Protein AF-A0A1Q3GM73-F1 (afdb_monomer_lite)

pLDDT: mean 71.23, std 12.24, range [44.06, 86.5]

Radius of gyration: 16.65 Å; chains: 1; bounding box: 49×20×45 Å

Sequence (96 aa):
MMSVHAKVKVKKSMEVLNLLVGFELIIVGLLYLVKPDIASAASWSIFGCMYIVMDKYSVLENMSKNRKLVEDIKYGAAWLGFLISTAFLGYMTFTI

Secondary structure (DSSP, 8-state):
---HHHHHHHHHHHHHHHHHHHHHHHHHHHHHTTSS-HHHHHHHHHHHHHHHH----S--TT--SSHHHHHHHHHHHHHHHHHHHHHHHHHHHHH-

Foldseek 3Di:
DDDPVVVVVVLVVLLVVLLVQLVVLLVVLVVCVVPPPNVSSLVSNLSSLCSLQPDPPPDPPDDPDCVVVSVVSNVVSVVVNVVSVVVVVVVVVVVD

Structure (mmCIF, N/CA/C/O backbone):
data_AF-A0A1Q3GM73-F1
#
_entry.id   AF-A0A1Q3GM73-F1
#
loop_
_atom_site.group_PDB
_atom_site.id
_atom_site.type_symbol
_atom_site.label_atom_id
_atom_site.label_alt_id
_atom_site.label_comp_id
_atom_site.label_asym_id
_atom_site.label_entity_id
_atom_site.label_seq_id
_atom_site.pdbx_PDB_ins_code
_atom_site.Cartn_x
_atom_site.Cartn_y
_atom_site.Cartn_z
_atom_site.occupancy
_atom_site.B_iso_or_equiv
_atom_site.auth_seq_id
_atom_site.auth_comp_id
_atom_site.auth_asym_id
_atom_site.auth_atom_id
_atom_site.pdbx_PDB_model_num
ATOM 1 N N . MET A 1 1 ? -36.486 -0.303 11.501 1.00 45.25 1 MET A N 1
ATOM 2 C CA . MET A 1 1 ? -35.388 0.345 12.258 1.00 45.25 1 MET A CA 1
ATOM 3 C C . MET A 1 1 ? -34.433 -0.735 12.757 1.00 45.25 1 MET A C 1
ATOM 5 O O . MET A 1 1 ? -34.848 -1.556 13.558 1.00 45.25 1 MET A O 1
ATOM 9 N N . MET A 1 2 ? -33.197 -0.802 12.249 1.00 45.00 2 MET A N 1
ATOM 10 C CA . MET A 1 2 ? -32.199 -1.773 12.731 1.00 45.00 2 MET A CA 1
ATOM 11 C C . MET A 1 2 ? -31.590 -1.312 14.063 1.00 45.00 2 MET A C 1
ATOM 13 O O . MET A 1 2 ? -31.177 -0.158 14.181 1.00 45.00 2 MET A O 1
ATOM 17 N N . SER A 1 3 ? -31.522 -2.231 15.032 1.00 47.88 3 SER A N 1
ATOM 18 C CA . SER A 1 3 ? -30.890 -2.051 16.347 1.00 47.88 3 SER A CA 1
ATOM 19 C C . SER A 1 3 ? -29.479 -1.457 16.228 1.00 47.88 3 SER A C 1
ATOM 21 O O . SER A 1 3 ? -28.705 -1.830 15.345 1.00 47.88 3 SER A O 1
ATOM 23 N N . VAL A 1 4 ? -29.127 -0.542 17.137 1.00 57.31 4 VAL A N 1
ATOM 24 C CA . VAL A 1 4 ? -27.816 0.132 17.197 1.00 57.31 4 VAL A CA 1
ATOM 25 C C . VAL A 1 4 ? -26.663 -0.882 17.237 1.00 57.31 4 VAL A C 1
ATOM 27 O O . VAL A 1 4 ? -25.633 -0.666 16.601 1.00 57.31 4 VAL A O 1
ATOM 30 N N . HIS A 1 5 ? -26.862 -2.042 17.868 1.00 51.16 5 HIS A N 1
ATOM 31 C CA . HIS A 1 5 ? -25.880 -3.130 17.870 1.00 51.16 5 HIS A CA 1
ATOM 32 C C . HIS A 1 5 ? -25.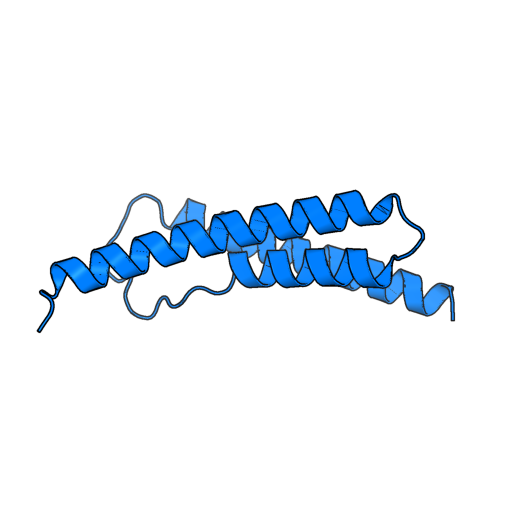649 -3.759 16.487 1.00 51.16 5 HIS A C 1
ATOM 34 O O . HIS A 1 5 ? -24.520 -4.133 16.169 1.00 51.16 5 HIS A O 1
ATOM 40 N N . ALA A 1 6 ? -26.668 -3.816 15.622 1.00 55.22 6 ALA A N 1
ATOM 41 C CA . ALA A 1 6 ? -26.509 -4.301 14.251 1.00 55.22 6 ALA A CA 1
ATOM 42 C C . ALA A 1 6 ? -25.679 -3.326 13.398 1.00 55.22 6 ALA A C 1
ATOM 44 O O . ALA A 1 6 ? -24.818 -3.761 12.637 1.00 55.22 6 ALA A O 1
ATOM 45 N N . LYS A 1 7 ? -25.854 -2.007 13.580 1.00 51.50 7 LYS A N 1
ATOM 46 C CA . LYS A 1 7 ? -25.050 -0.989 12.873 1.00 51.50 7 LYS A CA 1
ATOM 47 C C . LYS A 1 7 ? -23.560 -1.075 13.211 1.00 51.50 7 LYS A C 1
ATOM 49 O O . LYS A 1 7 ? -22.733 -0.896 12.324 1.00 51.50 7 LYS A O 1
ATOM 54 N N . VAL A 1 8 ? -23.215 -1.360 14.468 1.00 57.47 8 VAL A N 1
ATOM 55 C CA . VAL A 1 8 ? -21.814 -1.521 14.898 1.00 57.47 8 VAL A CA 1
ATOM 56 C C . VAL A 1 8 ? -21.202 -2.790 14.300 1.00 57.47 8 VAL A C 1
ATOM 58 O O . VAL A 1 8 ? -20.085 -2.754 13.789 1.00 57.47 8 VAL A O 1
ATOM 61 N N . LYS A 1 9 ? -21.950 -3.901 14.292 1.00 54.25 9 LYS A N 1
ATOM 62 C CA . LYS A 1 9 ? -21.476 -5.177 13.737 1.00 54.25 9 LYS A CA 1
ATOM 63 C C . LYS A 1 9 ? -21.239 -5.100 12.221 1.00 54.25 9 LYS A C 1
ATOM 65 O O . LYS A 1 9 ? -20.220 -5.587 11.748 1.00 54.25 9 LYS A O 1
ATOM 70 N N . VAL A 1 10 ? -22.128 -4.429 11.480 1.00 59.44 10 VAL A N 1
ATOM 71 C CA . VAL A 1 10 ? -21.997 -4.221 10.024 1.00 59.44 10 VAL A CA 1
ATOM 72 C C . VAL A 1 10 ? -20.802 -3.327 9.678 1.00 59.44 10 VAL A C 1
ATOM 74 O O . VAL A 1 10 ? -20.079 -3.629 8.733 1.00 59.44 10 VAL A O 1
ATOM 77 N N . LYS A 1 11 ? -20.539 -2.268 10.458 1.00 60.75 11 LYS A N 1
ATOM 78 C CA . LYS A 1 11 ? -19.353 -1.415 10.263 1.00 60.75 11 LYS A CA 1
ATOM 79 C C . LYS A 1 11 ? -18.048 -2.201 10.413 1.00 60.75 11 LYS A C 1
ATOM 81 O O . LYS A 1 11 ? -17.211 -2.143 9.522 1.00 60.75 11 LYS A O 1
ATOM 86 N N . LYS A 1 12 ? -17.946 -3.029 11.458 1.00 61.84 12 LYS A N 1
ATOM 87 C CA . LYS A 1 12 ? -16.772 -3.881 11.699 1.00 61.84 12 LYS A CA 1
ATOM 88 C C . LYS A 1 12 ? -16.533 -4.906 10.583 1.00 61.84 12 LYS A C 1
ATOM 90 O O . LYS A 1 12 ? -15.394 -5.196 10.237 1.00 61.84 12 LYS A O 1
ATOM 95 N N . SER A 1 13 ? -17.596 -5.461 9.999 1.00 65.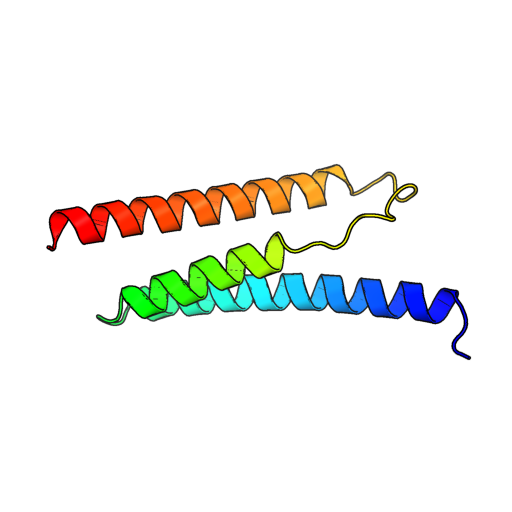81 13 SER A N 1
ATOM 96 C CA . SER A 1 13 ? -17.473 -6.370 8.850 1.00 65.81 13 SER A CA 1
ATOM 97 C C . SER A 1 13 ? -16.974 -5.661 7.587 1.00 65.81 13 SER A C 1
ATOM 99 O O . SER A 1 13 ? -16.171 -6.238 6.863 1.00 65.81 13 SER A O 1
ATOM 101 N N . MET A 1 14 ? -17.395 -4.414 7.345 1.00 67.31 14 MET A N 1
ATOM 102 C CA . MET A 1 14 ? -16.902 -3.612 6.217 1.00 67.31 14 MET A CA 1
ATO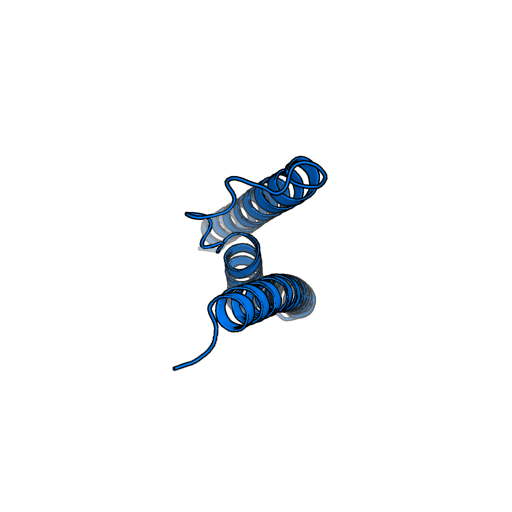M 103 C C . MET A 1 14 ? -15.431 -3.204 6.384 1.00 67.31 14 MET A C 1
ATOM 105 O O . MET A 1 14 ? -14.712 -3.131 5.397 1.00 67.31 14 MET A O 1
ATOM 109 N N . GLU A 1 15 ? -14.965 -2.984 7.616 1.00 68.75 15 GLU A N 1
ATOM 110 C CA . GLU A 1 15 ? -13.552 -2.694 7.918 1.00 68.75 15 GLU A CA 1
ATOM 111 C C . GLU A 1 15 ? -12.642 -3.877 7.572 1.00 68.75 15 GLU A C 1
ATOM 113 O O . GLU A 1 15 ? -11.649 -3.716 6.867 1.00 68.75 15 GLU A O 1
ATOM 118 N N . VAL A 1 16 ? -13.003 -5.082 8.026 1.00 73.25 16 VAL A N 1
ATOM 119 C CA . VAL A 1 16 ? -12.244 -6.302 7.704 1.00 73.25 16 VAL A CA 1
ATOM 120 C C . VAL A 1 16 ? -12.275 -6.567 6.201 1.00 73.25 16 VAL A C 1
ATOM 122 O O . VAL A 1 16 ? -11.260 -6.958 5.633 1.00 73.25 16 VAL A O 1
ATOM 125 N N . LEU A 1 17 ? -13.411 -6.309 5.549 1.00 76.44 17 LEU A N 1
ATOM 126 C CA . LEU A 1 17 ? -13.531 -6.440 4.102 1.00 76.44 17 LEU A CA 1
ATOM 127 C C . LEU A 1 17 ? -12.616 -5.452 3.367 1.00 76.44 17 LEU A C 1
ATOM 129 O O . LEU A 1 17 ? -11.883 -5.874 2.483 1.00 76.44 17 LEU A O 1
ATOM 133 N N . ASN A 1 18 ? -12.597 -4.173 3.756 1.00 78.88 18 ASN A N 1
ATOM 134 C CA . ASN A 1 18 ? -11.705 -3.172 3.163 1.00 78.88 18 ASN A CA 1
ATOM 135 C C . ASN A 1 18 ? -10.229 -3.529 3.366 1.00 78.88 18 ASN A C 1
ATOM 137 O O . ASN A 1 18 ? -9.434 -3.387 2.443 1.00 78.88 18 ASN A O 1
ATOM 141 N N . LEU A 1 19 ? -9.870 -4.037 4.547 1.00 77.94 19 LEU A N 1
ATOM 142 C CA . LEU A 1 19 ? -8.513 -4.487 4.837 1.00 77.94 19 LEU A CA 1
ATOM 143 C C . LEU A 1 19 ? -8.109 -5.664 3.932 1.00 77.94 19 LEU A C 1
ATOM 145 O O . LEU A 1 19 ? -7.035 -5.638 3.338 1.00 77.94 19 LEU A O 1
ATOM 149 N N . LEU A 1 20 ? -8.979 -6.671 3.793 1.00 81.44 20 LEU A N 1
ATOM 150 C CA . LEU A 1 20 ? -8.744 -7.833 2.930 1.00 81.44 20 LEU A CA 1
ATOM 151 C C . LEU A 1 20 ? -8.641 -7.436 1.454 1.00 81.44 20 LEU A C 1
ATOM 153 O O . LEU A 1 20 ? -7.678 -7.813 0.793 1.00 81.44 20 LEU A O 1
ATOM 157 N N . VAL A 1 21 ? -9.579 -6.620 0.967 1.00 84.12 21 VAL A N 1
ATOM 158 C CA . VAL A 1 21 ? -9.568 -6.091 -0.405 1.00 84.12 21 VAL A CA 1
ATOM 159 C C . VAL A 1 21 ? -8.296 -5.284 -0.655 1.00 84.12 21 VAL A C 1
ATOM 161 O O . VAL A 1 21 ? -7.664 -5.427 -1.696 1.00 84.12 21 VAL A O 1
ATOM 164 N N . GLY A 1 22 ? -7.867 -4.472 0.312 1.00 84.06 22 GLY A N 1
ATOM 165 C CA . GLY A 1 22 ? -6.635 -3.706 0.199 1.00 84.06 22 GLY A CA 1
ATOM 166 C C . GLY A 1 22 ? -5.384 -4.582 0.066 1.00 84.06 22 GLY A C 1
ATOM 167 O O . GLY A 1 22 ? -4.532 -4.304 -0.778 1.00 84.06 22 GLY A O 1
ATOM 168 N N . PHE A 1 23 ? -5.296 -5.683 0.821 1.00 82.12 23 PHE A N 1
ATOM 169 C CA . PHE A 1 23 ? -4.215 -6.662 0.662 1.00 82.12 23 PHE A CA 1
ATOM 170 C C . PHE A 1 23 ? -4.273 -7.396 -0.682 1.00 82.12 23 PHE A C 1
ATOM 172 O O . PHE A 1 23 ? -3.234 -7.554 -1.325 1.00 82.12 23 PHE A O 1
ATOM 179 N N . GLU A 1 24 ? -5.459 -7.805 -1.138 1.00 84.69 24 GLU A N 1
ATOM 180 C CA . GLU A 1 24 ? -5.623 -8.433 -2.454 1.00 84.69 24 GLU A CA 1
ATOM 181 C C . GLU A 1 24 ? -5.162 -7.508 -3.581 1.00 84.69 24 GLU A C 1
ATOM 183 O O . GLU A 1 24 ? -4.421 -7.936 -4.462 1.00 84.69 24 GLU A O 1
ATOM 188 N N . LEU A 1 25 ? -5.527 -6.228 -3.528 1.00 86.50 25 LEU A N 1
ATOM 189 C CA . LEU A 1 25 ? -5.139 -5.237 -4.531 1.00 86.50 25 LEU A CA 1
ATOM 190 C C . LEU A 1 25 ? -3.620 -5.010 -4.576 1.00 86.50 25 LEU A C 1
ATOM 192 O O . LEU A 1 25 ? -3.058 -4.895 -5.664 1.00 86.50 25 LEU A O 1
ATOM 196 N N . ILE A 1 26 ? -2.937 -5.019 -3.424 1.00 85.25 26 ILE A N 1
ATOM 197 C CA . ILE A 1 26 ? -1.466 -4.970 -3.378 1.00 85.25 26 ILE A CA 1
ATOM 198 C C . ILE A 1 26 ? -0.867 -6.217 -4.037 1.00 85.25 26 ILE A C 1
ATOM 200 O O . ILE A 1 26 ? 0.048 -6.097 -4.849 1.00 85.25 26 ILE A O 1
ATOM 204 N N . ILE A 1 27 ? -1.389 -7.411 -3.737 1.00 85.75 27 ILE A N 1
ATOM 205 C CA . ILE A 1 27 ? -0.909 -8.663 -4.343 1.00 85.75 27 ILE A CA 1
ATOM 206 C C . ILE A 1 27 ? -1.137 -8.650 -5.859 1.00 85.75 27 ILE A C 1
ATOM 208 O O . ILE A 1 27 ? -0.232 -8.992 -6.617 1.00 85.75 27 ILE A O 1
ATOM 212 N N . VAL A 1 28 ? -2.312 -8.214 -6.320 1.00 85.44 28 VAL A N 1
ATOM 213 C CA . VAL A 1 28 ? -2.621 -8.064 -7.749 1.00 85.44 28 VAL A CA 1
ATOM 214 C C . VAL A 1 28 ? -1.672 -7.060 -8.408 1.00 85.44 28 VAL A C 1
ATOM 216 O O . VAL A 1 28 ? -1.151 -7.344 -9.485 1.00 85.44 28 VAL A O 1
ATOM 219 N N . GLY A 1 29 ? -1.382 -5.933 -7.753 1.00 83.50 29 GLY A N 1
ATOM 220 C CA . GLY A 1 29 ? -0.394 -4.959 -8.217 1.00 83.50 29 GLY A CA 1
ATOM 221 C C . GLY A 1 29 ? 1.006 -5.556 -8.364 1.00 83.50 29 GLY A C 1
ATOM 222 O O . GLY A 1 29 ? 1.641 -5.377 -9.403 1.00 83.50 29 GLY A O 1
ATOM 223 N N .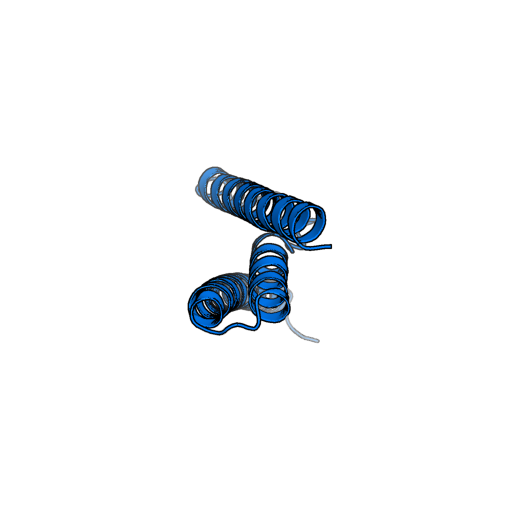 LEU A 1 30 ? 1.451 -6.354 -7.387 1.00 81.12 30 LEU A N 1
ATOM 224 C CA . LEU A 1 30 ? 2.726 -7.078 -7.449 1.00 81.12 30 LEU A CA 1
ATOM 225 C C . LEU A 1 30 ? 2.752 -8.123 -8.574 1.00 81.12 30 LEU A C 1
ATOM 227 O O . LEU A 1 30 ? 3.751 -8.235 -9.279 1.00 81.12 30 LEU A O 1
ATOM 231 N N . LEU A 1 31 ? 1.658 -8.857 -8.797 1.00 82.81 31 LEU A N 1
ATOM 232 C CA . LEU A 1 31 ? 1.540 -9.804 -9.915 1.00 82.81 31 LEU A CA 1
ATOM 233 C C . LEU A 1 31 ? 1.543 -9.101 -11.279 1.00 82.81 31 LEU A C 1
ATOM 235 O O . LEU A 1 31 ? 1.974 -9.678 -12.278 1.00 82.81 31 LEU A O 1
ATOM 239 N N . TYR A 1 32 ? 1.086 -7.852 -11.337 1.00 81.88 32 TYR A N 1
ATOM 240 C CA . TYR A 1 32 ? 1.143 -7.045 -12.551 1.00 81.88 32 TYR A CA 1
ATOM 241 C C . TYR A 1 32 ? 2.552 -6.531 -12.876 1.00 81.88 32 TYR A C 1
ATOM 243 O O . TYR A 1 32 ? 2.796 -6.223 -14.038 1.00 81.88 32 TYR A O 1
ATOM 251 N N . LEU A 1 33 ? 3.505 -6.537 -11.931 1.00 73.25 33 LEU A N 1
ATOM 252 C CA . LEU A 1 33 ? 4.918 -6.224 -12.215 1.00 73.25 33 LEU A CA 1
ATOM 253 C C . LEU A 1 33 ? 5.576 -7.226 -13.176 1.00 73.25 33 L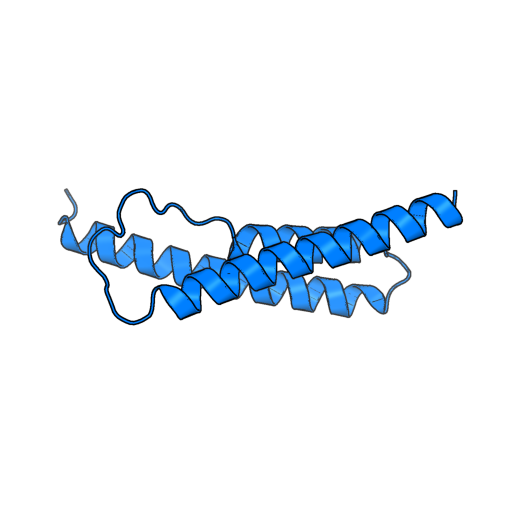EU A C 1
ATOM 255 O O . LEU A 1 33 ? 6.594 -6.920 -13.787 1.00 73.25 33 LEU A O 1
ATOM 259 N N . VAL A 1 34 ? 5.001 -8.424 -13.324 1.00 78.81 34 VAL A N 1
ATOM 260 C CA . VAL A 1 34 ? 5.476 -9.450 -14.266 1.00 78.81 34 VAL A CA 1
ATOM 261 C C . VAL A 1 34 ? 5.029 -9.145 -15.707 1.00 78.81 34 VAL A C 1
ATOM 263 O O . VAL A 1 34 ? 5.488 -9.778 -16.657 1.00 78.81 34 VAL A O 1
ATOM 266 N N . LYS A 1 35 ? 4.128 -8.171 -15.891 1.00 77.12 35 LYS A N 1
ATOM 267 C CA . LYS A 1 35 ? 3.674 -7.678 -17.194 1.00 77.12 35 LYS A CA 1
ATOM 268 C C . LYS A 1 35 ? 4.329 -6.324 -17.494 1.00 77.12 35 LYS A C 1
ATOM 270 O O . LYS A 1 35 ? 4.614 -5.569 -16.571 1.00 77.12 35 LYS A O 1
ATOM 275 N N . PRO A 1 36 ? 4.486 -5.948 -18.775 1.00 73.38 36 PRO A N 1
ATOM 276 C CA . PRO A 1 36 ? 5.000 -4.627 -19.154 1.00 73.38 36 PRO A CA 1
ATOM 277 C C . PRO A 1 36 ? 4.041 -3.466 -18.819 1.00 73.38 36 PRO A C 1
ATOM 279 O O . PRO A 1 36 ? 4.330 -2.317 -19.137 1.00 73.38 36 PRO A O 1
ATOM 282 N N . ASP A 1 37 ? 2.902 -3.740 -18.179 1.00 78.19 37 ASP A N 1
ATOM 283 C CA . ASP A 1 37 ? 1.913 -2.737 -17.790 1.00 78.19 37 ASP A CA 1
ATOM 284 C C . ASP A 1 37 ? 2.172 -2.232 -16.363 1.00 78.19 37 ASP A C 1
ATOM 286 O O . ASP A 1 37 ? 1.472 -2.544 -15.393 1.00 78.19 37 ASP A O 1
ATOM 290 N N . ILE A 1 38 ? 3.245 -1.450 -16.268 1.00 77.00 38 ILE A N 1
ATOM 291 C CA . ILE A 1 38 ? 3.739 -0.838 -15.037 1.00 77.00 38 ILE A CA 1
ATOM 292 C C . ILE A 1 38 ? 2.676 0.121 -14.464 1.00 77.00 38 ILE A C 1
ATOM 294 O O . ILE A 1 38 ? 2.403 0.091 -13.266 1.00 77.00 38 ILE A O 1
ATOM 298 N N . ALA A 1 39 ? 1.972 0.888 -15.302 1.00 78.88 39 ALA A N 1
ATOM 299 C CA . ALA A 1 39 ? 0.918 1.810 -14.865 1.00 78.88 39 ALA A CA 1
ATOM 300 C C . ALA A 1 39 ? -0.238 1.103 -14.132 1.00 78.88 39 ALA A C 1
ATOM 302 O O . ALA A 1 39 ? -0.690 1.571 -13.079 1.00 78.88 39 ALA A O 1
ATOM 303 N N . SER A 1 40 ? -0.678 -0.054 -14.636 1.00 81.19 40 SER A N 1
ATOM 304 C CA . SER A 1 40 ? -1.664 -0.888 -13.944 1.00 81.19 40 SER A CA 1
ATOM 305 C C . SER A 1 40 ? -1.119 -1.416 -12.615 1.00 81.19 40 SER A C 1
ATOM 307 O O . SER A 1 40 ? -1.808 -1.319 -11.599 1.00 81.19 40 SER A O 1
ATOM 309 N N . ALA A 1 41 ? 0.126 -1.906 -12.580 1.00 81.88 41 ALA A N 1
ATOM 310 C CA . ALA A 1 41 ? 0.766 -2.405 -11.356 1.00 81.88 41 ALA A CA 1
ATOM 311 C C . ALA A 1 41 ? 0.805 -1.347 -10.232 1.00 81.88 41 ALA A C 1
ATOM 313 O O . ALA A 1 41 ? 0.470 -1.647 -9.080 1.00 81.88 41 ALA A O 1
ATOM 314 N N . ALA A 1 42 ? 1.139 -0.095 -10.573 1.00 79.19 42 ALA A N 1
ATOM 315 C CA . ALA A 1 42 ? 1.077 1.038 -9.645 1.00 79.19 42 ALA A CA 1
ATOM 316 C C . ALA A 1 42 ? -0.339 1.280 -9.145 1.00 79.19 42 ALA A C 1
ATOM 318 O O . ALA A 1 42 ? -0.561 1.402 -7.943 1.00 79.19 42 ALA A O 1
ATOM 319 N N . SER A 1 43 ? -1.289 1.359 -10.077 1.00 84.75 43 SER A N 1
ATOM 320 C CA . SER A 1 43 ? -2.671 1.722 -9.779 1.00 84.75 43 SER A CA 1
ATOM 321 C C . SER A 1 43 ? -3.285 0.738 -8.785 1.00 84.75 43 SER A C 1
ATOM 323 O O . SER A 1 43 ? -3.783 1.155 -7.740 1.00 84.75 43 SER A O 1
ATOM 325 N N . TRP A 1 44 ? -3.169 -0.568 -9.047 1.00 86.12 44 TRP A N 1
ATOM 326 C CA . TRP A 1 44 ? -3.645 -1.619 -8.141 1.00 86.12 44 TRP A CA 1
ATOM 327 C C . TRP A 1 44 ? -2.987 -1.536 -6.757 1.00 86.12 44 TRP A C 1
ATOM 329 O O . TRP A 1 44 ? -3.679 -1.597 -5.742 1.00 86.12 44 TRP A O 1
ATOM 339 N N . SER A 1 45 ? -1.676 -1.291 -6.707 1.00 84.19 45 SER A N 1
ATOM 340 C CA . SER A 1 45 ? -0.935 -1.170 -5.447 1.00 84.19 45 SER A CA 1
ATOM 341 C C . SER A 1 45 ? -1.353 0.059 -4.627 1.00 84.19 45 SER A C 1
ATOM 343 O O . SER A 1 45 ? -1.547 -0.038 -3.417 1.00 84.19 45 SER A O 1
ATOM 345 N N . ILE A 1 46 ? -1.545 1.213 -5.275 1.00 83.00 46 ILE A N 1
ATOM 346 C CA . ILE A 1 46 ? -1.951 2.469 -4.625 1.00 83.00 46 ILE A CA 1
ATOM 347 C C . ILE A 1 46 ? -3.395 2.377 -4.121 1.00 83.00 46 ILE A C 1
ATOM 349 O O . ILE A 1 46 ? -3.668 2.757 -2.980 1.00 83.00 46 ILE A O 1
ATOM 353 N N . PHE A 1 47 ? -4.313 1.825 -4.924 1.00 84.88 47 PHE A N 1
ATOM 354 C CA . PHE A 1 47 ? -5.686 1.578 -4.480 1.00 84.88 47 PHE A CA 1
ATOM 355 C C . PHE A 1 47 ? -5.730 0.586 -3.316 1.00 84.88 47 PHE A C 1
ATOM 357 O O . PHE A 1 47 ? -6.474 0.808 -2.362 1.00 84.88 47 PHE A O 1
ATOM 364 N N . GLY A 1 48 ? -4.897 -0.457 -3.332 1.00 84.31 48 GLY A N 1
ATOM 365 C CA . GLY A 1 48 ? -4.797 -1.393 -2.215 1.00 84.31 48 GLY A CA 1
ATOM 366 C C . GLY A 1 48 ? -4.361 -0.727 -0.910 1.00 84.31 48 GLY A C 1
ATOM 367 O O . GLY A 1 48 ? -5.021 -0.883 0.120 1.00 84.31 48 GLY A O 1
ATOM 368 N N . CYS A 1 49 ? -3.326 0.115 -0.964 1.00 82.69 49 CYS A N 1
ATOM 369 C CA . CYS A 1 49 ? -2.904 0.917 0.184 1.00 82.69 49 CYS A CA 1
ATOM 370 C C . CYS A 1 49 ? -4.000 1.886 0.652 1.00 82.69 49 CYS A C 1
ATOM 372 O O . CYS A 1 49 ? -4.217 2.032 1.855 1.00 82.69 49 CYS A O 1
ATOM 374 N N . MET A 1 50 ? -4.731 2.514 -0.275 1.00 84.06 50 MET A N 1
ATOM 375 C CA . MET A 1 50 ? -5.859 3.385 0.058 1.00 84.06 50 MET A CA 1
ATOM 376 C C . MET A 1 50 ? -6.934 2.622 0.838 1.00 84.06 50 MET A C 1
ATOM 378 O O . MET A 1 50 ? -7.371 3.114 1.870 1.00 84.06 50 MET A O 1
ATOM 382 N N . TYR A 1 51 ? -7.317 1.416 0.414 1.00 80.56 51 TYR A N 1
ATOM 383 C CA . TYR A 1 51 ? -8.316 0.596 1.113 1.00 80.56 51 TYR A CA 1
ATOM 384 C C . TYR A 1 51 ? -7.885 0.184 2.530 1.00 80.56 51 TYR A C 1
ATOM 386 O O . TYR A 1 51 ? -8.727 0.126 3.425 1.00 80.56 51 TYR A O 1
ATOM 394 N N . ILE A 1 52 ? -6.585 -0.038 2.760 1.00 78.50 52 ILE A N 1
ATOM 395 C CA . ILE A 1 52 ? -6.040 -0.347 4.096 1.00 78.50 52 ILE A CA 1
ATOM 396 C C . ILE A 1 52 ? -6.069 0.884 5.016 1.00 78.50 52 ILE A C 1
ATOM 398 O O . ILE A 1 52 ? -6.307 0.761 6.219 1.00 78.50 52 ILE A O 1
ATOM 402 N N . VAL A 1 53 ? -5.826 2.078 4.469 1.00 75.12 53 VAL A N 1
ATOM 403 C CA . VAL A 1 53 ? -5.749 3.332 5.241 1.00 75.12 53 VAL A CA 1
ATOM 404 C C . VAL A 1 53 ? -7.119 4.002 5.403 1.00 75.12 53 VAL A C 1
ATOM 406 O O . VAL A 1 53 ? -7.333 4.739 6.368 1.00 75.12 53 VAL A O 1
ATOM 409 N N . MET A 1 54 ? -8.053 3.754 4.482 1.00 71.38 54 MET A N 1
ATOM 410 C CA . MET A 1 54 ? -9.371 4.379 4.427 1.00 71.38 54 MET A CA 1
ATOM 411 C C . MET A 1 54 ? -10.267 3.840 5.538 1.00 71.38 54 MET A C 1
ATOM 413 O O . MET A 1 54 ? -11.102 2.957 5.345 1.00 71.38 54 MET A O 1
ATOM 417 N N . ASP A 1 55 ? -10.096 4.424 6.717 1.00 61.78 55 ASP A N 1
ATOM 418 C CA . ASP A 1 55 ? -10.847 4.064 7.899 1.00 61.78 55 ASP A CA 1
ATOM 419 C C . ASP A 1 55 ? -11.683 5.237 8.421 1.00 61.78 55 ASP A C 1
ATOM 421 O O . ASP A 1 55 ? -11.186 6.342 8.650 1.00 61.78 55 ASP A O 1
ATOM 425 N N . LYS A 1 56 ? -12.984 4.997 8.624 1.00 53.28 56 LYS A N 1
ATOM 426 C CA . LYS A 1 56 ? -13.932 5.977 9.181 1.00 53.28 56 LYS A CA 1
ATOM 427 C C . LYS A 1 56 ? -13.928 5.890 10.703 1.00 53.28 56 LYS A C 1
ATOM 429 O O . LYS A 1 56 ? -14.932 5.531 11.316 1.00 53.28 56 LYS A O 1
ATOM 434 N N . TYR A 1 57 ? -12.813 6.238 11.331 1.00 52.12 57 TYR A N 1
ATOM 435 C CA . TYR A 1 57 ? -12.726 6.286 12.790 1.00 52.12 57 TYR A CA 1
ATOM 436 C C . TYR A 1 57 ? -12.996 7.703 13.294 1.00 52.12 57 TYR A C 1
ATOM 438 O O . TYR A 1 57 ? -12.096 8.424 13.703 1.00 52.12 57 TYR A O 1
ATOM 446 N N . SER A 1 58 ? -14.272 8.090 13.296 1.00 44.06 58 SER A N 1
ATOM 447 C CA . SER A 1 58 ? -14.769 9.132 14.205 1.00 44.06 58 SER A CA 1
ATOM 448 C C . SER A 1 58 ? -15.347 8.548 15.503 1.00 44.06 58 SER A C 1
ATOM 450 O O . SER A 1 58 ? -15.800 9.303 16.353 1.00 44.06 58 SER A O 1
ATOM 452 N N . VAL A 1 59 ? -15.362 7.214 15.674 1.00 45.81 59 VAL A N 1
ATOM 453 C CA . VAL A 1 59 ? -16.044 6.553 16.806 1.00 45.81 59 VAL A CA 1
ATOM 454 C C . VAL A 1 59 ? -15.319 5.273 17.258 1.00 45.81 59 VAL A C 1
ATOM 456 O O . VAL A 1 59 ? -15.906 4.195 17.300 1.00 45.81 59 VAL A O 1
ATO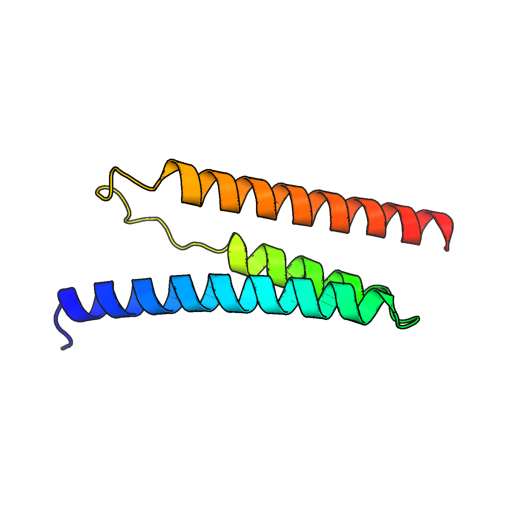M 459 N N . LEU A 1 60 ? -14.031 5.365 17.595 1.00 48.44 60 LEU A N 1
ATOM 460 C CA . LEU A 1 60 ? -13.327 4.303 18.335 1.00 48.44 60 LEU A CA 1
ATOM 461 C C . LEU A 1 60 ? -12.728 4.817 19.643 1.00 48.44 60 LEU A C 1
ATOM 463 O O . LEU A 1 60 ? -11.600 4.516 20.018 1.00 48.44 60 LEU A O 1
ATOM 467 N N . GLU A 1 61 ? -13.544 5.558 20.381 1.00 45.81 61 GLU A N 1
ATOM 468 C CA . GLU A 1 61 ? -13.220 6.037 21.725 1.00 45.81 61 GLU A CA 1
ATOM 469 C C . GLU A 1 61 ? -13.060 4.909 22.768 1.00 45.81 61 GLU A C 1
ATOM 471 O O . GLU A 1 61 ? -12.707 5.201 23.901 1.00 45.81 61 GLU A O 1
ATOM 476 N N . ASN A 1 62 ? -13.297 3.623 22.441 1.00 49.88 62 ASN A N 1
ATOM 477 C CA . ASN A 1 62 ? -13.432 2.591 23.483 1.00 49.88 62 ASN A CA 1
ATOM 478 C C . ASN A 1 62 ? -13.004 1.142 23.139 1.00 49.88 62 ASN A C 1
ATOM 480 O O . ASN A 1 62 ? -13.623 0.190 23.609 1.00 49.88 62 ASN A O 1
ATOM 484 N N . MET A 1 63 ? -11.928 0.908 22.370 1.00 51.19 63 MET A N 1
ATOM 485 C CA . MET A 1 63 ? -11.293 -0.432 22.328 1.00 51.19 63 MET A CA 1
ATOM 486 C C . MET A 1 63 ? -9.777 -0.375 22.586 1.00 51.19 63 MET A C 1
ATOM 488 O O . MET A 1 63 ? -8.975 -0.112 21.693 1.00 51.19 63 MET A O 1
ATOM 492 N N . SER A 1 64 ? -9.383 -0.652 23.835 1.00 55.06 64 SER A N 1
ATOM 493 C CA . SER A 1 64 ? -8.065 -0.346 24.417 1.00 55.06 64 SER A CA 1
ATOM 494 C C . SER A 1 64 ? -7.048 -1.505 24.458 1.00 55.06 64 SER A C 1
ATOM 496 O O . SER A 1 64 ? -6.289 -1.610 25.421 1.00 55.06 64 SER A O 1
ATOM 498 N N . LYS A 1 65 ? -6.978 -2.395 23.456 1.00 56.94 65 LYS A N 1
ATOM 499 C CA . LYS A 1 65 ? -5.916 -3.436 23.463 1.00 56.94 65 LYS A CA 1
ATOM 500 C C . LYS A 1 65 ? -5.141 -3.637 22.163 1.00 56.94 65 LYS A C 1
ATOM 502 O O . LYS A 1 65 ? -3.933 -3.814 22.230 1.00 56.94 65 LYS A O 1
ATOM 507 N N . ASN A 1 66 ? -5.777 -3.496 20.998 1.00 60.94 66 ASN A N 1
ATOM 508 C CA . ASN A 1 66 ? -5.113 -3.717 19.699 1.00 60.94 66 ASN A CA 1
ATOM 509 C C . ASN A 1 66 ? -4.949 -2.442 18.853 1.00 60.94 66 ASN A C 1
ATOM 511 O O . ASN A 1 66 ? -4.571 -2.528 17.689 1.00 60.94 66 ASN A O 1
ATOM 515 N N . ARG A 1 67 ? -5.211 -1.259 19.431 1.00 63.47 67 ARG A N 1
ATOM 516 C CA . ARG A 1 67 ? -5.123 0.037 18.736 1.00 63.47 67 ARG A CA 1
ATOM 517 C C . ARG A 1 67 ? -3.755 0.257 18.096 1.00 63.47 67 ARG A C 1
ATOM 519 O O . ARG A 1 67 ? -3.695 0.591 16.921 1.00 63.47 67 ARG A O 1
ATOM 526 N N . LYS A 1 68 ? -2.687 0.001 18.856 1.00 66.75 68 LYS A N 1
ATOM 527 C CA . LYS A 1 68 ? -1.311 0.190 18.393 1.00 66.75 68 LYS A CA 1
ATOM 528 C C . LYS A 1 68 ? -1.010 -0.664 17.161 1.00 66.75 68 LYS A C 1
ATOM 530 O O . LYS A 1 68 ? -0.494 -0.155 16.188 1.00 66.75 68 LYS A O 1
ATOM 535 N N . LEU A 1 69 ? -1.450 -1.922 17.157 1.00 68.31 69 LEU A N 1
ATOM 536 C CA . LEU A 1 69 ? -1.236 -2.844 16.038 1.00 68.31 69 LEU A CA 1
ATOM 537 C C . LEU A 1 69 ? -1.977 -2.380 14.770 1.00 68.31 69 LEU A C 1
ATOM 539 O O . LEU A 1 69 ? -1.426 -2.421 13.677 1.00 68.31 69 LEU A O 1
ATOM 543 N N . VAL A 1 70 ? -3.210 -1.883 14.911 1.00 69.25 70 VAL A N 1
ATOM 544 C CA . VAL A 1 70 ? -3.984 -1.347 13.777 1.00 69.25 70 VAL A CA 1
ATOM 545 C C . VAL A 1 70 ? -3.401 -0.023 13.270 1.00 69.25 70 VAL A C 1
ATOM 547 O O . VAL A 1 70 ? -3.320 0.178 12.062 1.00 69.25 70 VAL A O 1
ATOM 550 N N . GLU A 1 71 ? -2.982 0.875 14.163 1.00 70.44 71 GLU A N 1
ATOM 551 C CA . GLU A 1 71 ? -2.294 2.119 13.790 1.00 70.44 71 GLU A CA 1
ATOM 552 C C . GLU A 1 71 ? -0.952 1.829 13.104 1.00 70.44 71 GLU A C 1
ATOM 554 O O . GLU A 1 71 ? -0.687 2.399 12.050 1.00 70.44 71 GLU A O 1
ATOM 559 N N . ASP A 1 72 ? -0.161 0.890 13.623 1.00 75.88 72 ASP A N 1
ATOM 560 C CA . ASP A 1 72 ? 1.120 0.477 13.044 1.00 75.88 72 ASP A CA 1
ATOM 561 C C . ASP A 1 72 ? 0.930 -0.132 11.643 1.00 75.88 72 ASP A C 1
ATOM 563 O O . ASP A 1 72 ? 1.680 0.199 10.726 1.00 75.88 72 ASP A O 1
ATOM 567 N N . ILE A 1 73 ? -0.107 -0.956 11.432 1.00 74.81 73 ILE A N 1
ATOM 568 C CA . ILE A 1 73 ? -0.451 -1.490 10.100 1.00 74.81 73 ILE A CA 1
ATOM 569 C C . ILE A 1 73 ? -0.831 -0.361 9.138 1.00 74.81 73 ILE A C 1
ATOM 571 O O . ILE A 1 73 ? -0.403 -0.374 7.986 1.00 74.81 73 ILE A O 1
ATOM 575 N N . LYS A 1 74 ? -1.604 0.632 9.589 1.00 72.06 74 LYS A N 1
ATOM 576 C CA . LYS A 1 74 ? -1.991 1.776 8.750 1.00 72.06 74 LYS A CA 1
ATOM 577 C C . LYS A 1 74 ? -0.801 2.646 8.387 1.00 72.06 74 LYS A C 1
ATOM 579 O O . LYS A 1 74 ? -0.650 3.000 7.222 1.00 72.06 74 LYS A O 1
ATOM 584 N N . TYR A 1 75 ? 0.044 2.976 9.360 1.00 76.38 75 TYR A N 1
ATOM 585 C CA . TYR A 1 75 ? 1.271 3.720 9.105 1.00 76.38 75 TYR A CA 1
ATOM 586 C C . TYR A 1 75 ? 2.199 2.933 8.181 1.00 76.38 75 TYR A C 1
ATOM 588 O O . TYR A 1 75 ? 2.733 3.510 7.239 1.00 76.38 75 TYR A O 1
ATOM 596 N N . GLY A 1 76 ? 2.326 1.619 8.381 1.00 79.94 76 GLY A N 1
ATOM 597 C CA . GLY A 1 76 ? 3.079 0.732 7.500 1.00 79.94 76 GLY A CA 1
ATOM 598 C C . GLY A 1 76 ? 2.538 0.728 6.070 1.00 79.94 76 GLY A C 1
ATOM 599 O O . GLY A 1 76 ? 3.305 0.912 5.130 1.00 79.94 76 GLY A O 1
ATOM 600 N N . ALA A 1 77 ? 1.223 0.600 5.890 1.00 76.56 77 ALA A N 1
ATOM 601 C CA . ALA A 1 77 ? 0.580 0.636 4.578 1.00 76.56 77 ALA A CA 1
ATOM 602 C C . ALA A 1 77 ? 0.679 2.015 3.906 1.00 76.56 77 ALA A C 1
ATOM 604 O O . ALA A 1 77 ? 0.882 2.094 2.697 1.00 76.56 77 ALA A O 1
ATOM 605 N N . ALA A 1 78 ? 0.597 3.105 4.675 1.00 74.69 78 ALA A N 1
ATOM 606 C CA . ALA A 1 78 ? 0.798 4.461 4.172 1.00 74.69 78 ALA A CA 1
ATOM 607 C C . ALA A 1 78 ? 2.245 4.680 3.704 1.00 74.69 78 ALA A C 1
ATOM 609 O O . ALA A 1 78 ? 2.466 5.194 2.609 1.00 74.69 78 ALA A O 1
ATOM 610 N N . TRP A 1 79 ? 3.229 4.227 4.487 1.00 78.69 79 TRP A N 1
ATOM 611 C CA . TRP A 1 79 ? 4.639 4.242 4.095 1.00 78.69 79 TRP A CA 1
ATOM 612 C C . TRP A 1 79 ? 4.908 3.363 2.873 1.00 78.69 79 TRP A C 1
ATOM 614 O O . TRP A 1 79 ? 5.644 3.770 1.978 1.00 78.69 79 TRP A O 1
ATOM 624 N N . LEU A 1 80 ? 4.279 2.191 2.791 1.00 79.06 80 LEU A N 1
ATOM 625 C CA . LEU A 1 80 ? 4.392 1.295 1.644 1.00 79.06 80 LEU A CA 1
ATOM 626 C C . LEU A 1 80 ? 3.788 1.931 0.383 1.00 79.06 80 LEU A C 1
ATOM 628 O O . LEU A 1 80 ? 4.433 1.948 -0.662 1.00 79.06 80 LEU A O 1
ATOM 632 N N . GLY A 1 81 ? 2.607 2.547 0.490 1.00 76.88 81 GLY A N 1
ATOM 633 C CA . GLY A 1 81 ? 2.000 3.325 -0.591 1.00 76.88 81 GLY A CA 1
ATOM 634 C C . GLY A 1 81 ? 2.863 4.512 -1.029 1.00 76.88 81 GLY A C 1
ATOM 635 O O . GLY A 1 81 ? 3.003 4.755 -2.228 1.00 76.88 81 GLY A O 1
ATOM 636 N N . PHE A 1 82 ? 3.497 5.208 -0.082 1.00 79.00 82 PHE A N 1
ATOM 637 C CA . PHE A 1 82 ? 4.433 6.296 -0.369 1.00 79.00 82 PHE A CA 1
ATOM 638 C C . PHE A 1 82 ? 5.681 5.804 -1.115 1.00 79.00 82 PHE A C 1
ATOM 640 O O . PHE A 1 82 ? 6.056 6.399 -2.124 1.00 79.00 82 PHE A O 1
ATOM 647 N N . LEU A 1 83 ? 6.298 4.705 -0.670 1.00 82.50 83 LEU A N 1
ATOM 648 C CA . LEU A 1 83 ? 7.474 4.117 -1.319 1.00 82.50 83 LEU A CA 1
ATOM 649 C C . LEU A 1 83 ? 7.163 3.637 -2.738 1.00 82.50 83 LEU A C 1
ATOM 651 O O . LEU A 1 83 ? 7.921 3.941 -3.656 1.00 82.50 83 LEU A O 1
ATOM 655 N N . ILE A 1 84 ? 6.033 2.950 -2.932 1.00 79.69 84 ILE A N 1
ATOM 656 C CA . ILE A 1 84 ? 5.590 2.499 -4.257 1.00 79.69 84 ILE A CA 1
ATOM 657 C C . ILE A 1 84 ? 5.345 3.705 -5.166 1.00 79.69 84 ILE A C 1
ATOM 659 O O . ILE A 1 84 ? 5.881 3.751 -6.270 1.00 79.69 84 ILE A O 1
ATOM 663 N N . SER A 1 85 ? 4.612 4.716 -4.692 1.00 74.94 85 SER A N 1
ATOM 664 C CA . SER A 1 85 ? 4.335 5.928 -5.478 1.00 74.94 85 SER A CA 1
ATOM 665 C C . SER A 1 85 ? 5.616 6.687 -5.836 1.00 74.94 85 SER A C 1
ATOM 667 O O . SER A 1 85 ? 5.763 7.150 -6.963 1.00 74.94 85 SER A O 1
ATOM 669 N N . THR A 1 86 ? 6.569 6.778 -4.905 1.00 81.06 86 THR A N 1
ATOM 670 C CA . THR A 1 86 ? 7.860 7.453 -5.117 1.00 81.06 86 THR A CA 1
ATOM 671 C C . THR A 1 86 ? 8.734 6.698 -6.116 1.00 81.06 86 THR A C 1
ATOM 673 O O . THR A 1 86 ? 9.299 7.313 -7.018 1.00 81.06 86 THR A O 1
ATOM 676 N N . ALA A 1 87 ? 8.819 5.369 -6.003 1.00 78.62 87 ALA A N 1
ATOM 677 C CA . ALA A 1 87 ? 9.546 4.532 -6.956 1.00 78.62 87 ALA A CA 1
ATOM 678 C C . ALA A 1 87 ? 8.961 4.655 -8.371 1.00 78.62 87 ALA A C 1
ATOM 680 O O . ALA A 1 87 ? 9.705 4.759 -9.343 1.00 78.62 87 ALA A O 1
ATOM 681 N N . PHE A 1 88 ? 7.633 4.715 -8.479 1.00 73.75 88 PHE A N 1
ATOM 682 C CA . PHE A 1 88 ? 6.934 4.926 -9.743 1.00 73.75 88 PHE A CA 1
ATOM 683 C C . PHE A 1 88 ? 7.170 6.304 -10.350 1.00 73.75 88 PHE A C 1
ATOM 685 O O . PHE A 1 88 ? 7.422 6.406 -11.549 1.00 73.75 88 PHE A O 1
ATOM 692 N N . LEU A 1 89 ? 7.107 7.355 -9.530 1.00 76.00 89 LEU A N 1
ATOM 693 C CA . LEU A 1 89 ? 7.405 8.713 -9.969 1.00 76.00 89 LEU A CA 1
ATOM 694 C C . LEU A 1 89 ? 8.830 8.787 -10.529 1.00 76.00 89 LEU A C 1
ATOM 696 O O . LEU A 1 89 ? 9.020 9.317 -11.617 1.00 76.00 89 LEU A O 1
ATOM 700 N N . GLY A 1 90 ? 9.793 8.190 -9.816 1.00 78.69 90 GLY A N 1
ATOM 701 C CA . GLY A 1 90 ? 11.178 8.071 -10.264 1.00 78.69 90 GLY A CA 1
ATOM 702 C C . GLY A 1 90 ? 11.308 7.293 -11.572 1.00 78.69 90 GLY A C 1
ATOM 703 O O . GLY A 1 90 ? 11.977 7.749 -12.490 1.00 78.69 90 GLY A O 1
ATOM 704 N N . TYR A 1 91 ? 10.637 6.145 -11.698 1.00 74.19 91 TYR A N 1
ATOM 705 C CA . TYR A 1 91 ? 10.646 5.379 -12.943 1.00 74.19 91 TYR A CA 1
ATOM 706 C C . TYR A 1 91 ? 10.153 6.223 -14.125 1.00 74.19 91 TYR A C 1
ATOM 708 O O . TYR A 1 91 ? 10.852 6.298 -15.134 1.00 74.19 91 TYR A O 1
ATOM 716 N N . MET A 1 92 ? 9.013 6.914 -13.985 1.00 70.19 92 MET A N 1
ATOM 717 C CA . MET A 1 92 ? 8.469 7.755 -15.056 1.00 70.19 92 MET A CA 1
ATOM 718 C C . MET A 1 92 ? 9.388 8.920 -15.436 1.00 70.19 92 MET A C 1
ATOM 720 O O . MET A 1 92 ? 9.534 9.191 -16.623 1.00 70.19 92 MET A O 1
ATOM 724 N N . THR A 1 93 ? 10.033 9.596 -14.478 1.00 73.44 93 THR A N 1
ATOM 725 C CA . THR A 1 93 ? 10.965 10.695 -14.796 1.00 73.44 93 THR A CA 1
ATOM 726 C C . THR A 1 93 ? 12.244 10.238 -15.493 1.00 73.44 93 THR A C 1
ATOM 728 O O . THR A 1 93 ? 12.882 11.062 -16.135 1.00 73.44 93 THR A O 1
ATOM 731 N N . PHE A 1 94 ? 12.636 8.965 -15.375 1.00 69.25 94 PHE A N 1
ATOM 732 C CA . PHE A 1 94 ? 13.787 8.409 -16.098 1.00 69.25 94 PHE A CA 1
ATOM 733 C C . PHE A 1 94 ? 13.428 7.776 -17.452 1.00 69.25 94 PHE A C 1
ATOM 735 O O . PHE A 1 94 ? 14.333 7.532 -18.248 1.00 69.25 94 PHE A O 1
ATOM 742 N N . THR A 1 95 ? 12.152 7.462 -17.706 1.00 62.50 95 THR A N 1
ATOM 743 C CA . THR A 1 95 ? 11.708 6.835 -18.970 1.00 62.50 95 THR A CA 1
ATOM 744 C C . THR A 1 95 ? 11.044 7.790 -19.963 1.00 62.50 95 THR A C 1
ATOM 746 O O . THR A 1 95 ? 10.985 7.442 -21.142 1.00 62.50 95 THR A O 1
ATOM 749 N N . ILE A 1 96 ? 10.559 8.956 -19.521 1.00 53.00 96 ILE A N 1
ATOM 750 C CA . ILE A 1 96 ? 10.141 10.080 -20.385 1.00 53.00 96 ILE A CA 1
ATOM 751 C C . ILE A 1 96 ? 11.365 10.916 -20.758 1.00 53.00 96 ILE A C 1
ATOM 753 O O . ILE A 1 96 ? 11.456 11.306 -21.943 1.00 53.00 96 ILE A O 1
#